Protein AF-A0A517QVM3-F1 (afdb_monomer_lite)

pLDDT: mean 77.14, std 8.73, range [52.44, 89.69]

Organism: NCBI:txid2527980

Structure (mmCIF, N/CA/C/O backbone):
data_AF-A0A517QVM3-F1
#
_entry.id   AF-A0A517QVM3-F1
#
loop_
_atom_site.group_PDB
_atom_site.id
_atom_site.type_symbol
_atom_site.label_atom_id
_atom_site.label_alt_id
_atom_site.label_comp_id
_atom_site.label_asym_id
_atom_site.label_entity_id
_atom_site.label_seq_id
_atom_site.pdbx_PDB_ins_code
_atom_site.Cartn_x
_atom_site.Cartn_y
_atom_site.Cartn_z
_atom_site.occupancy
_atom_site.B_iso_or_equiv
_atom_site.auth_seq_id
_atom_site.auth_comp_id
_atom_site.auth_asym_id
_atom_site.auth_atom_id
_atom_site.pdbx_PDB_model_num
ATOM 1 N N . MET A 1 1 ? -8.590 5.528 3.710 1.00 59.53 1 MET A N 1
ATOM 2 C CA . MET A 1 1 ? -7.304 5.109 4.321 1.00 59.53 1 MET A CA 1
ATOM 3 C C . MET A 1 1 ? -6.576 4.065 3.471 1.00 59.53 1 MET A C 1
ATOM 5 O O . MET A 1 1 ? -5.501 4.379 2.979 1.00 59.53 1 MET A O 1
ATOM 9 N N . ALA A 1 2 ? -7.163 2.888 3.212 1.00 61.56 2 ALA A N 1
ATOM 10 C CA . ALA A 1 2 ? -6.520 1.810 2.441 1.00 61.56 2 ALA A CA 1
ATOM 11 C C . ALA A 1 2 ? -6.062 2.223 1.026 1.00 61.56 2 ALA A C 1
ATOM 13 O O . ALA A 1 2 ? -4.936 1.941 0.631 1.00 61.56 2 ALA A O 1
ATOM 14 N N . VAL A 1 3 ? -6.890 2.985 0.301 1.00 68.06 3 VAL A N 1
ATOM 15 C CA . VAL A 1 3 ? -6.575 3.465 -1.060 1.00 68.06 3 VAL A CA 1
ATOM 16 C C . VAL A 1 3 ? -5.342 4.380 -1.089 1.00 68.06 3 VAL A C 1
ATOM 18 O O . VAL A 1 3 ? -4.498 4.244 -1.968 1.00 68.06 3 VAL A O 1
ATOM 21 N N . HIS A 1 4 ? -5.184 5.273 -0.105 1.00 72.62 4 HIS A N 1
ATOM 22 C CA . HIS A 1 4 ? -4.014 6.159 -0.029 1.00 72.62 4 HIS A CA 1
ATOM 23 C C . HIS A 1 4 ? -2.726 5.397 0.309 1.00 72.62 4 HIS A C 1
ATOM 25 O O . HIS A 1 4 ? -1.655 5.754 -0.181 1.00 72.62 4 HIS A O 1
ATOM 31 N N . TYR A 1 5 ? -2.826 4.347 1.129 1.00 70.56 5 TYR A N 1
ATOM 32 C CA . TYR A 1 5 ? -1.693 3.493 1.481 1.00 70.56 5 TYR A CA 1
ATOM 33 C C . TYR A 1 5 ? -1.244 2.644 0.282 1.00 70.56 5 TYR A C 1
ATOM 35 O O . TYR A 1 5 ? -0.066 2.654 -0.077 1.00 70.56 5 TYR A O 1
ATOM 43 N N . ALA A 1 6 ? -2.204 2.020 -0.408 1.00 66.38 6 ALA A N 1
ATOM 44 C CA . ALA A 1 6 ? -2.007 1.312 -1.671 1.00 66.38 6 ALA A CA 1
ATOM 45 C C . ALA A 1 6 ? -1.343 2.197 -2.735 1.00 66.38 6 ALA A C 1
ATOM 47 O O . ALA A 1 6 ? -0.337 1.819 -3.332 1.00 66.38 6 ALA A O 1
ATOM 48 N N . GLN A 1 7 ? -1.864 3.412 -2.928 1.00 74.31 7 GLN A N 1
ATOM 49 C CA . GLN A 1 7 ? -1.342 4.362 -3.908 1.00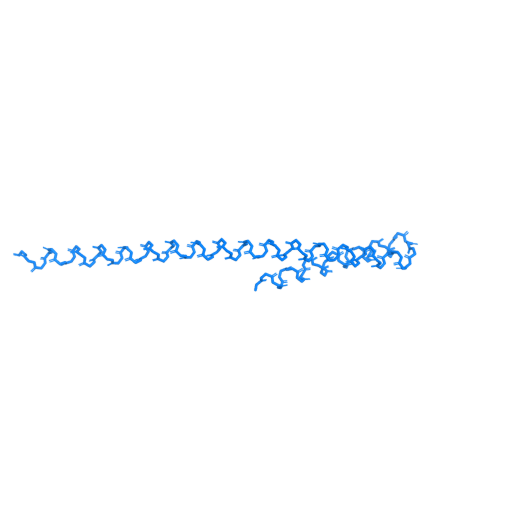 74.31 7 GLN A CA 1
ATOM 50 C C . GLN A 1 7 ? 0.111 4.752 -3.618 1.00 74.31 7 GLN A C 1
ATOM 52 O O . GLN A 1 7 ? 0.926 4.788 -4.537 1.00 74.31 7 GLN A O 1
ATOM 57 N N . ARG A 1 8 ? 0.464 5.012 -2.353 1.00 81.06 8 ARG A N 1
ATOM 58 C CA . ARG A 1 8 ? 1.847 5.340 -1.976 1.00 81.06 8 ARG A CA 1
ATOM 59 C C . ARG A 1 8 ? 2.801 4.175 -2.231 1.00 81.06 8 ARG A C 1
ATOM 61 O O . ARG A 1 8 ? 3.845 4.389 -2.836 1.00 81.06 8 ARG A O 1
ATOM 68 N N . LEU A 1 9 ? 2.432 2.961 -1.824 1.00 73.38 9 LEU A N 1
ATOM 69 C CA . LEU A 1 9 ? 3.240 1.758 -2.058 1.00 73.38 9 LEU A CA 1
ATOM 70 C C . LEU A 1 9 ? 3.444 1.482 -3.551 1.00 73.38 9 LEU A C 1
ATOM 72 O O . LEU A 1 9 ? 4.572 1.237 -3.976 1.00 73.38 9 LEU A O 1
ATOM 76 N N . GLY A 1 10 ? 2.382 1.601 -4.350 1.00 67.00 10 GLY A N 1
ATOM 77 C CA . GLY A 1 10 ? 2.464 1.438 -5.800 1.00 67.00 10 GLY A CA 1
ATOM 78 C C . GLY A 1 10 ? 3.369 2.478 -6.469 1.00 67.00 10 GLY A C 1
ATOM 79 O O . GLY A 1 10 ? 4.207 2.118 -7.292 1.00 67.00 10 GLY A O 1
ATOM 80 N N . LEU A 1 11 ? 3.261 3.756 -6.084 1.00 77.56 11 LEU A N 1
ATOM 81 C CA . LEU A 1 11 ? 4.104 4.827 -6.634 1.00 77.56 11 LEU A CA 1
ATOM 82 C C . LEU A 1 11 ? 5.580 4.681 -6.243 1.00 77.56 11 LEU A C 1
ATOM 84 O O . LEU A 1 11 ? 6.451 4.924 -7.075 1.00 77.56 11 LEU A O 1
ATOM 88 N N . ILE A 1 12 ? 5.870 4.260 -5.008 1.00 84.06 12 ILE A N 1
ATOM 89 C CA . ILE A 1 12 ? 7.246 4.023 -4.544 1.00 84.06 12 ILE A CA 1
ATOM 90 C C . ILE A 1 12 ? 7.880 2.868 -5.324 1.00 84.06 12 ILE A C 1
ATOM 92 O O . ILE A 1 12 ? 8.996 3.009 -5.821 1.00 84.06 12 ILE A O 1
ATOM 96 N N . ALA A 1 13 ? 7.165 1.750 -5.475 1.00 75.88 13 ALA A N 1
ATOM 97 C CA . ALA A 1 13 ? 7.656 0.601 -6.233 1.00 75.88 13 ALA A CA 1
ATOM 98 C C . ALA A 1 13 ? 7.876 0.948 -7.714 1.00 75.88 13 ALA A C 1
ATOM 100 O O . ALA A 1 13 ? 8.908 0.598 -8.285 1.00 75.88 13 ALA A O 1
ATOM 101 N N . LEU A 1 14 ? 6.949 1.700 -8.314 1.00 73.88 14 LEU A N 1
ATOM 102 C CA . LEU A 1 14 ? 7.076 2.174 -9.689 1.00 73.88 14 LEU A CA 1
ATOM 103 C C . LEU A 1 14 ? 8.304 3.079 -9.865 1.00 73.88 14 LEU A C 1
ATOM 105 O O . LEU A 1 14 ? 9.082 2.876 -10.794 1.00 73.88 14 LEU A O 1
ATOM 109 N N . ALA A 1 15 ? 8.515 4.038 -8.959 1.00 80.00 15 ALA A N 1
ATOM 110 C CA . ALA A 1 15 ? 9.672 4.929 -9.005 1.00 80.00 15 ALA A CA 1
ATOM 111 C C . ALA A 1 15 ? 10.998 4.173 -8.807 1.00 80.00 15 ALA A C 1
ATOM 113 O O . ALA A 1 15 ? 11.970 4.445 -9.511 1.00 80.00 15 ALA A O 1
ATOM 114 N N . ALA A 1 16 ? 11.034 3.201 -7.891 1.00 81.56 16 ALA A N 1
ATOM 115 C CA . ALA A 1 16 ? 12.227 2.408 -7.608 1.00 81.56 16 ALA A CA 1
ATOM 116 C C . ALA A 1 16 ? 12.658 1.554 -8.811 1.00 81.56 16 ALA A C 1
ATOM 118 O O . ALA A 1 16 ? 13.827 1.580 -9.197 1.00 81.56 16 ALA A O 1
ATOM 119 N N . VAL A 1 17 ? 11.718 0.846 -9.448 1.00 79.62 17 VAL A N 1
ATOM 120 C CA . VAL A 1 17 ? 12.025 -0.002 -10.613 1.00 79.62 17 VAL A CA 1
ATOM 121 C C . VAL A 1 17 ? 12.336 0.840 -11.855 1.00 79.62 17 VAL A C 1
ATOM 123 O O . VAL A 1 17 ? 13.215 0.469 -12.640 1.00 79.62 17 VAL A O 1
ATOM 126 N N . ALA A 1 18 ? 11.707 2.010 -12.005 1.00 74.94 18 ALA A N 1
ATOM 127 C CA . ALA A 1 18 ? 12.030 2.940 -13.086 1.00 74.94 18 ALA A CA 1
ATOM 128 C C . ALA A 1 18 ? 13.458 3.492 -12.938 1.00 74.94 18 ALA A C 1
ATOM 130 O O . ALA A 1 18 ? 14.227 3.487 -13.902 1.00 74.94 18 ALA A O 1
ATOM 131 N N . ALA A 1 19 ? 13.845 3.894 -11.721 1.00 83.19 19 ALA A N 1
ATOM 132 C CA . ALA A 1 19 ? 15.203 4.342 -11.419 1.00 83.19 19 ALA A CA 1
ATOM 133 C C . ALA A 1 19 ? 16.233 3.224 -11.640 1.00 83.19 19 ALA A C 1
ATOM 135 O O . ALA A 1 19 ? 17.269 3.453 -12.262 1.00 83.19 19 ALA A O 1
ATOM 136 N N . GLN A 1 20 ? 15.929 1.998 -11.204 1.00 81.06 20 GLN A N 1
ATOM 137 C CA . GLN A 1 20 ? 16.792 0.834 -11.414 1.00 81.06 20 GLN A CA 1
ATOM 138 C C . GLN A 1 20 ? 16.967 0.495 -12.903 1.00 81.06 20 GLN A C 1
ATOM 140 O O . GLN A 1 20 ? 18.077 0.185 -13.341 1.00 81.06 20 GLN A O 1
ATOM 145 N N . SER A 1 21 ? 15.898 0.586 -13.697 1.00 75.69 21 SER A N 1
ATOM 146 C CA . SER A 1 21 ? 15.945 0.346 -15.147 1.00 75.69 21 SER A CA 1
ATOM 147 C C . SER A 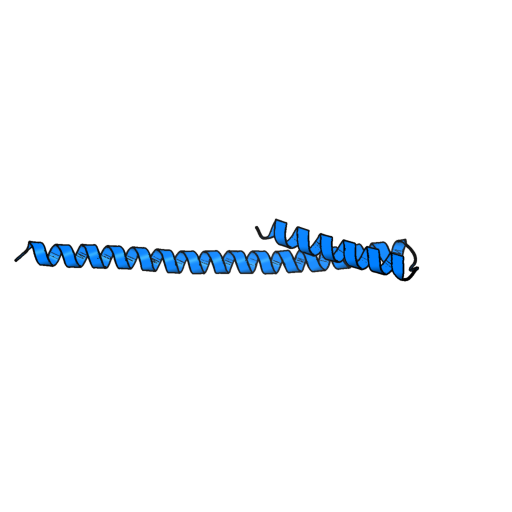1 21 ? 16.792 1.396 -15.871 1.00 75.69 21 SER A C 1
ATOM 149 O O . SER A 1 21 ? 17.584 1.050 -16.746 1.00 75.69 21 SER A O 1
ATOM 151 N N . ALA A 1 22 ? 16.690 2.667 -15.467 1.00 79.88 22 ALA A N 1
ATOM 152 C CA . ALA A 1 22 ? 17.524 3.740 -16.005 1.00 79.88 22 ALA A CA 1
ATOM 153 C C . ALA A 1 22 ? 19.010 3.553 -15.647 1.00 79.88 22 ALA A C 1
ATOM 155 O O . ALA A 1 22 ? 19.879 3.750 -16.493 1.00 79.88 22 ALA A O 1
ATOM 156 N N . LEU A 1 23 ? 19.302 3.125 -14.413 1.00 85.88 23 LEU A N 1
ATOM 157 C CA . LEU A 1 23 ? 20.674 2.923 -13.933 1.00 85.88 23 LEU A CA 1
ATOM 158 C C . LEU A 1 23 ? 21.364 1.709 -14.574 1.00 85.88 23 LEU A C 1
ATOM 160 O O . LEU A 1 23 ? 22.577 1.708 -14.750 1.00 85.88 23 LEU A O 1
ATOM 164 N N . SER A 1 24 ? 20.593 0.678 -14.924 1.00 81.94 24 SER A N 1
ATOM 165 C CA . SER A 1 24 ? 21.094 -0.558 -15.542 1.00 81.94 24 SER A CA 1
ATOM 166 C C . SER A 1 24 ? 21.262 -0.465 -17.063 1.00 81.94 24 SER A C 1
ATOM 168 O O . SER A 1 24 ? 21.707 -1.429 -17.682 1.00 81.94 24 SER A O 1
ATOM 170 N N . GLY A 1 25 ? 20.912 0.673 -17.679 1.00 73.94 25 GLY A N 1
ATOM 171 C CA . GLY A 1 25 ? 20.942 0.834 -19.136 1.00 73.94 25 GLY A CA 1
ATOM 172 C C . GLY A 1 25 ? 19.967 -0.097 -19.865 1.00 73.94 25 GLY A C 1
ATOM 173 O O . GLY A 1 25 ? 20.131 -0.351 -21.059 1.00 73.94 25 GLY A O 1
ATOM 174 N N . ALA A 1 26 ? 18.972 -0.634 -19.153 1.00 69.94 26 ALA A N 1
ATOM 175 C CA . ALA A 1 26 ? 17.969 -1.513 -19.727 1.00 69.94 26 ALA A CA 1
ATOM 176 C C . ALA A 1 26 ? 17.132 -0.755 -20.767 1.00 69.94 26 ALA A C 1
ATOM 178 O O . ALA A 1 26 ? 16.870 0.443 -20.637 1.00 69.94 26 ALA A O 1
ATOM 179 N N . ALA A 1 27 ? 16.682 -1.466 -21.803 1.00 75.56 27 ALA A N 1
ATOM 180 C CA . ALA A 1 27 ? 15.816 -0.873 -22.811 1.00 75.56 27 ALA A CA 1
ATOM 181 C C . ALA A 1 27 ? 14.562 -0.267 -22.153 1.00 75.56 27 ALA A C 1
ATOM 183 O O . ALA A 1 27 ? 13.930 -0.867 -21.280 1.00 75.56 27 ALA A O 1
ATOM 184 N N . VA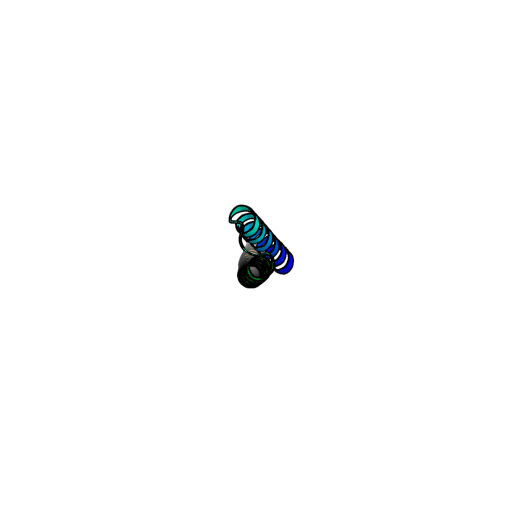L A 1 28 ? 14.201 0.935 -22.599 1.00 70.56 28 VAL A N 1
ATOM 185 C CA . VAL A 1 28 ? 13.186 1.779 -21.951 1.00 70.56 28 VAL A CA 1
ATOM 186 C C . VAL A 1 28 ? 11.824 1.081 -21.865 1.00 70.56 28 VAL A C 1
ATOM 188 O O . VAL A 1 28 ? 11.164 1.140 -20.833 1.00 70.56 28 VAL A O 1
ATOM 191 N N . ILE A 1 29 ? 11.415 0.367 -22.919 1.00 78.06 29 ILE A N 1
ATOM 192 C CA . ILE A 1 29 ? 10.111 -0.313 -22.981 1.00 78.06 29 ILE A CA 1
ATOM 193 C C . ILE A 1 29 ? 9.988 -1.467 -21.967 1.00 78.06 29 ILE A C 1
ATOM 195 O O . ILE A 1 29 ? 9.047 -1.436 -21.171 1.00 78.06 29 ILE A O 1
ATOM 199 N N . PRO A 1 30 ? 10.891 -2.470 -21.926 1.00 79.31 30 PRO A N 1
ATOM 200 C CA . PRO A 1 30 ? 10.802 -3.526 -20.917 1.00 79.31 30 PRO A CA 1
ATOM 201 C C . PRO A 1 30 ? 10.981 -2.993 -19.487 1.00 79.31 30 PRO A C 1
ATOM 203 O O . PRO A 1 30 ? 10.302 -3.475 -18.581 1.00 79.31 30 PRO A O 1
ATOM 206 N N . GLY A 1 31 ? 11.809 -1.960 -19.284 1.00 76.94 31 GLY A N 1
ATOM 207 C CA . GLY A 1 31 ? 11.954 -1.299 -17.982 1.00 76.94 31 GLY A CA 1
ATOM 208 C C . GLY A 1 31 ? 10.664 -0.624 -17.497 1.00 76.94 31 GLY A C 1
ATOM 209 O O . GLY A 1 31 ? 10.276 -0.771 -16.335 1.00 76.94 31 GLY A O 1
ATOM 210 N N . LEU A 1 32 ? 9.941 0.056 -18.393 1.00 75.56 32 LEU A N 1
ATOM 211 C CA . LEU A 1 32 ? 8.631 0.645 -18.092 1.00 75.56 32 LEU A CA 1
ATOM 212 C C . LEU A 1 32 ? 7.585 -0.423 -17.762 1.00 75.56 32 LEU A C 1
ATOM 214 O O . LEU A 1 32 ? 6.843 -0.267 -16.792 1.00 75.56 32 LEU A O 1
ATOM 218 N N . LEU A 1 33 ? 7.546 -1.517 -18.528 1.00 81.06 33 LEU A N 1
ATOM 219 C CA . LEU A 1 33 ? 6.591 -2.603 -18.300 1.00 81.06 33 LEU A CA 1
ATOM 220 C C . LEU A 1 33 ? 6.819 -3.264 -16.931 1.00 81.06 33 LEU A C 1
ATOM 222 O O . LEU A 1 33 ? 5.869 -3.474 -16.176 1.00 81.06 33 LEU A O 1
ATOM 226 N N . ALA A 1 34 ? 8.084 -3.525 -16.583 1.00 77.31 34 ALA A N 1
ATOM 227 C CA . ALA A 1 34 ? 8.469 -4.061 -15.281 1.00 77.31 34 ALA A CA 1
ATOM 228 C C . ALA A 1 34 ? 8.121 -3.097 -14.134 1.00 77.31 34 ALA A C 1
ATOM 230 O O . ALA A 1 34 ? 7.595 -3.525 -13.107 1.00 77.31 34 ALA A O 1
ATOM 231 N N . SER A 1 35 ? 8.342 -1.793 -14.326 1.00 73.06 35 SER A N 1
ATOM 232 C CA . SER A 1 35 ? 8.001 -0.767 -13.329 1.00 73.06 35 SER A CA 1
ATOM 233 C C . SER A 1 35 ? 6.499 -0.669 -13.087 1.00 73.06 35 SER A C 1
ATOM 235 O O . SER A 1 35 ? 6.057 -0.554 -11.943 1.00 73.06 35 SER A O 1
ATOM 237 N N . PHE A 1 36 ? 5.704 -0.763 -14.153 1.00 78.62 36 PHE A N 1
ATOM 238 C CA . PHE A 1 36 ? 4.250 -0.757 -14.051 1.00 78.62 36 PHE A CA 1
ATOM 239 C C . PHE A 1 36 ? 3.727 -2.020 -13.358 1.00 78.62 36 PHE A C 1
ATOM 241 O O . PHE A 1 36 ? 2.896 -1.926 -12.455 1.00 78.62 36 PHE A O 1
ATOM 248 N N . ALA A 1 37 ? 4.256 -3.194 -13.719 1.00 82.69 37 ALA A N 1
ATOM 249 C CA . ALA A 1 37 ? 3.897 -4.460 -13.084 1.00 82.69 37 ALA A CA 1
ATOM 250 C C . ALA A 1 37 ? 4.241 -4.463 -11.585 1.00 82.69 37 ALA A C 1
ATOM 252 O O . ALA A 1 37 ? 3.397 -4.814 -10.759 1.00 82.69 37 ALA A O 1
ATOM 253 N N . ALA A 1 38 ? 5.441 -4.004 -11.217 1.00 78.81 38 ALA A N 1
ATOM 254 C CA . ALA A 1 38 ? 5.842 -3.864 -9.820 1.00 78.81 38 ALA A CA 1
ATOM 255 C C . ALA A 1 38 ? 4.925 -2.890 -9.064 1.00 78.81 38 ALA A C 1
ATOM 257 O O . ALA A 1 38 ? 4.414 -3.227 -7.996 1.00 78.81 38 ALA A O 1
ATOM 258 N N . GLY A 1 39 ? 4.645 -1.718 -9.643 1.00 73.06 39 GLY A N 1
ATOM 259 C CA . GLY A 1 39 ? 3.715 -0.745 -9.069 1.00 73.06 39 GLY A CA 1
ATOM 260 C C . GLY A 1 39 ? 2.319 -1.327 -8.822 1.00 73.06 39 GLY A C 1
ATOM 261 O O . GLY A 1 39 ? 1.762 -1.141 -7.741 1.00 73.06 39 GLY A O 1
ATOM 262 N N . ALA A 1 40 ? 1.777 -2.087 -9.776 1.00 81.94 40 ALA A N 1
ATOM 263 C CA . ALA A 1 40 ? 0.467 -2.727 -9.648 1.00 81.94 40 ALA A CA 1
ATOM 264 C C . ALA A 1 40 ? 0.433 -3.790 -8.535 1.00 81.94 40 ALA A C 1
ATOM 266 O O . ALA A 1 40 ? -0.511 -3.824 -7.743 1.00 81.94 40 ALA A O 1
ATOM 267 N N . ILE A 1 41 ? 1.474 -4.622 -8.428 1.00 87.75 41 ILE A N 1
ATOM 268 C CA . ILE A 1 41 ? 1.581 -5.646 -7.375 1.00 87.75 41 ILE A CA 1
ATOM 269 C C . ILE A 1 41 ? 1.626 -4.988 -5.993 1.00 87.75 41 ILE A C 1
ATOM 271 O O . ILE A 1 41 ? 0.860 -5.353 -5.100 1.00 87.75 41 ILE A O 1
ATOM 275 N N . PHE A 1 42 ? 2.487 -3.985 -5.817 1.00 80.19 42 PHE A N 1
ATOM 276 C CA . PHE A 1 42 ? 2.621 -3.290 -4.537 1.00 80.19 42 PHE A C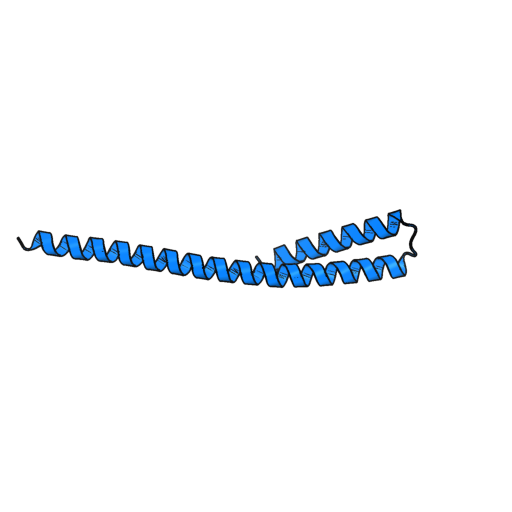A 1
ATOM 277 C C . PHE A 1 42 ? 1.387 -2.457 -4.183 1.00 80.19 42 PHE A C 1
ATOM 279 O O . PHE A 1 42 ? 1.044 -2.350 -3.005 1.00 80.19 42 PHE A O 1
ATOM 286 N N . TYR A 1 43 ? 0.677 -1.929 -5.182 1.00 76.62 43 TYR A N 1
ATOM 287 C CA . TYR A 1 43 ? -0.625 -1.303 -4.978 1.00 76.62 43 TYR A CA 1
ATOM 288 C C . TYR A 1 43 ? -1.646 -2.302 -4.422 1.00 76.62 43 TYR A C 1
ATOM 290 O O . TYR A 1 43 ? -2.270 -2.029 -3.398 1.00 76.62 43 TYR A O 1
ATOM 298 N N . LEU A 1 44 ? -1.788 -3.476 -5.047 1.00 83.44 44 LEU A N 1
ATOM 299 C CA . LEU A 1 44 ? -2.719 -4.512 -4.587 1.00 83.44 44 LEU A CA 1
ATOM 300 C C . LEU A 1 44 ? -2.380 -4.996 -3.175 1.00 83.44 44 LEU A C 1
ATOM 302 O O . LEU A 1 44 ? -3.272 -5.099 -2.335 1.00 83.44 44 LEU A O 1
ATOM 306 N N . LEU A 1 45 ? -1.097 -5.221 -2.885 1.00 82.12 45 LEU A N 1
ATOM 307 C CA . LEU A 1 45 ? -0.652 -5.575 -1.537 1.00 82.12 45 LEU A CA 1
ATOM 308 C C . LEU A 1 45 ? -1.007 -4.478 -0.532 1.00 82.12 45 LEU A C 1
ATOM 310 O O . LEU A 1 45 ? -1.636 -4.759 0.486 1.00 82.12 45 LEU A O 1
ATOM 314 N N . GLY A 1 46 ? -0.668 -3.222 -0.826 1.00 76.88 46 GLY A N 1
ATOM 315 C CA . GLY A 1 46 ? -0.999 -2.098 0.047 1.00 76.88 46 GLY A CA 1
ATOM 316 C C . GLY A 1 46 ? -2.506 -1.925 0.257 1.00 76.88 46 GLY A C 1
ATOM 317 O O . GLY A 1 46 ? -2.925 -1.541 1.349 1.00 76.88 46 GLY A O 1
ATOM 318 N N . PHE A 1 47 ? -3.327 -2.257 -0.743 1.00 78.62 47 PHE A N 1
ATOM 319 C CA . PHE A 1 47 ? -4.783 -2.250 -0.622 1.00 78.62 47 PHE A CA 1
ATOM 320 C C . PHE A 1 47 ? -5.267 -3.332 0.346 1.00 78.62 47 PHE A C 1
ATOM 322 O O . PHE A 1 47 ? -6.012 -3.022 1.276 1.00 78.62 47 PHE A O 1
ATOM 329 N N . VAL A 1 48 ? -4.793 -4.570 0.183 1.00 85.81 48 VAL A N 1
ATOM 330 C CA . VAL A 1 48 ? -5.141 -5.695 1.065 1.00 85.81 48 VAL A CA 1
ATOM 331 C C . VAL A 1 48 ? -4.711 -5.412 2.505 1.00 85.81 48 VAL A C 1
ATOM 333 O O . VAL A 1 48 ? -5.530 -5.507 3.417 1.00 85.81 48 VAL A O 1
ATOM 336 N N . PHE A 1 49 ? -3.462 -4.994 2.723 1.00 82.50 49 PHE A N 1
ATOM 337 C CA . PHE A 1 49 ? -2.971 -4.661 4.064 1.00 82.50 49 PHE A CA 1
ATOM 338 C C . PHE A 1 49 ? -3.713 -3.474 4.681 1.00 82.50 49 PHE A C 1
ATOM 340 O O . PHE A 1 49 ? -4.023 -3.496 5.871 1.00 82.50 49 PHE A O 1
ATOM 347 N N . GLY A 1 50 ? -4.031 -2.450 3.887 1.00 78.44 50 GLY A N 1
ATOM 348 C CA . GLY A 1 50 ? -4.793 -1.296 4.354 1.00 78.44 50 GLY A CA 1
ATOM 349 C C . GLY A 1 50 ? -6.222 -1.654 4.764 1.00 78.44 50 GLY A C 1
ATOM 350 O O . GLY A 1 50 ? -6.731 -1.115 5.746 1.00 78.44 50 GLY A O 1
ATOM 351 N N . GLU A 1 51 ? -6.862 -2.568 4.038 1.00 85.12 51 GLU A N 1
ATOM 352 C CA . GLU A 1 51 ? -8.203 -3.057 4.355 1.00 85.12 51 GLU A CA 1
ATOM 353 C C . GLU A 1 51 ? -8.202 -3.947 5.604 1.00 85.12 51 GLU A C 1
ATOM 355 O O . GLU A 1 51 ? -9.051 -3.778 6.478 1.00 85.12 51 GLU A O 1
ATOM 360 N N . ILE A 1 52 ? -7.208 -4.829 5.745 1.00 86.75 52 ILE A N 1
ATOM 361 C CA . ILE A 1 52 ? -7.005 -5.619 6.967 1.00 86.75 52 ILE A CA 1
ATOM 362 C C . ILE A 1 52 ? -6.787 -4.685 8.163 1.00 86.75 52 ILE A C 1
ATOM 364 O O . ILE A 1 52 ? -7.487 -4.796 9.165 1.00 86.75 52 ILE A O 1
ATOM 368 N N . GLY A 1 53 ? -5.885 -3.707 8.046 1.00 82.62 53 GLY A N 1
ATOM 369 C CA . GLY A 1 53 ? -5.625 -2.737 9.112 1.00 82.62 53 GLY A CA 1
ATOM 370 C C . GLY A 1 53 ? -6.866 -1.932 9.507 1.00 82.62 53 GLY A C 1
ATOM 371 O O . GLY A 1 53 ? -7.085 -1.693 10.692 1.00 82.62 53 GLY A O 1
ATOM 372 N N . ARG A 1 54 ? -7.714 -1.564 8.535 1.00 83.12 54 ARG A N 1
ATOM 373 C CA . ARG A 1 54 ? -9.006 -0.912 8.799 1.00 83.12 54 ARG A CA 1
ATOM 374 C C . ARG A 1 54 ? -9.924 -1.810 9.626 1.00 83.12 54 ARG A C 1
ATOM 376 O O . ARG A 1 54 ? -10.452 -1.347 10.630 1.00 83.12 54 ARG A O 1
ATOM 383 N N . ARG A 1 55 ? -10.076 -3.078 9.236 1.00 86.56 55 ARG A N 1
ATOM 384 C CA . ARG A 1 55 ? -10.922 -4.042 9.956 1.00 86.56 55 ARG A CA 1
ATOM 385 C C . ARG A 1 55 ? -10.432 -4.284 11.380 1.00 86.56 55 ARG A C 1
ATOM 387 O O . ARG A 1 55 ? -11.236 -4.225 12.299 1.00 86.56 55 ARG A O 1
ATOM 394 N N . LEU A 1 56 ? -9.122 -4.455 11.576 1.00 87.69 56 LEU A N 1
ATOM 395 C CA . LEU A 1 56 ? -8.560 -4.582 12.924 1.00 87.69 56 LEU A CA 1
ATOM 396 C C . LEU A 1 56 ? -8.812 -3.327 13.768 1.00 87.69 56 LEU A C 1
ATOM 398 O O . LEU A 1 56 ? -9.138 -3.437 14.944 1.00 87.69 56 LEU A O 1
ATOM 402 N N . ALA A 1 57 ? -8.665 -2.132 13.191 1.00 84.88 57 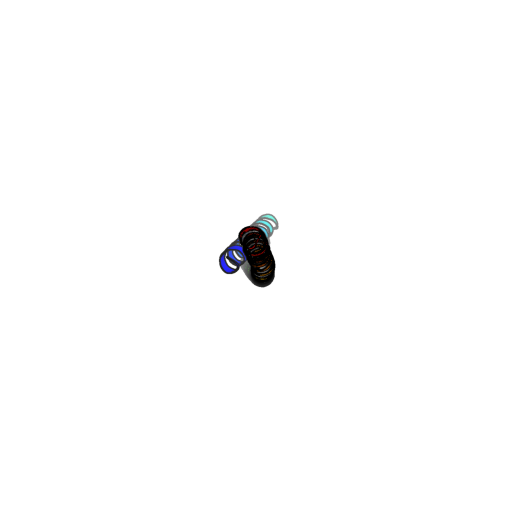ALA A N 1
ATOM 403 C CA . ALA A 1 57 ? -8.942 -0.895 13.915 1.00 84.88 57 ALA A CA 1
ATOM 404 C C . ALA A 1 57 ? -10.426 -0.780 14.307 1.00 84.88 57 ALA A C 1
ATOM 406 O O . ALA A 1 57 ? -10.724 -0.352 15.421 1.00 84.88 57 ALA A O 1
ATOM 407 N N . GLU A 1 58 ? -11.338 -1.187 13.422 1.00 88.75 58 GLU A N 1
ATOM 408 C CA . GLU A 1 58 ? -12.781 -1.236 13.690 1.00 88.75 58 GLU A CA 1
ATOM 409 C C . GLU A 1 58 ? -13.120 -2.244 14.797 1.00 88.75 58 GLU A C 1
ATOM 411 O O . GLU A 1 58 ? -13.829 -1.889 15.737 1.00 88.75 58 GLU A O 1
ATOM 416 N N . GLU A 1 59 ? -12.558 -3.454 14.756 1.00 89.31 59 GLU A N 1
ATOM 417 C CA . GLU A 1 59 ? -12.738 -4.467 15.807 1.00 89.31 59 GLU A CA 1
ATOM 418 C C . GLU A 1 59 ? -12.199 -3.992 17.162 1.00 89.31 59 GLU A C 1
ATOM 420 O O . GLU A 1 59 ? -12.877 -4.101 18.185 1.00 89.31 59 GLU A O 1
ATOM 425 N N . VAL A 1 60 ? -11.002 -3.400 17.187 1.00 89.00 60 VAL A N 1
ATOM 426 C CA . VAL A 1 60 ? -10.405 -2.871 18.422 1.00 89.00 60 VAL A CA 1
ATOM 427 C C . VAL A 1 60 ? -11.230 -1.712 18.982 1.00 89.00 60 VAL A C 1
ATOM 429 O O . VAL A 1 60 ? -11.434 -1.638 20.197 1.00 89.00 60 VAL A O 1
ATOM 432 N N . ALA A 1 61 ? -11.713 -0.813 18.123 1.00 87.44 61 ALA A N 1
ATOM 433 C CA . ALA A 1 61 ? -12.574 0.289 18.537 1.00 87.44 61 ALA A CA 1
ATOM 434 C C . ALA A 1 61 ? -13.905 -0.221 19.106 1.00 87.44 61 ALA A C 1
ATOM 436 O O . ALA A 1 61 ? -14.335 0.268 20.150 1.00 87.44 61 ALA A O 1
ATOM 437 N N . ALA A 1 62 ? -14.511 -1.233 18.478 1.00 87.75 62 ALA A N 1
ATOM 438 C CA . ALA A 1 62 ? -15.745 -1.850 18.955 1.00 87.75 62 ALA A CA 1
ATOM 439 C C . ALA A 1 62 ? -15.569 -2.467 20.352 1.00 87.75 62 ALA A C 1
ATOM 441 O O . ALA A 1 62 ? -16.355 -2.173 21.248 1.00 87.75 62 ALA A O 1
ATOM 442 N N . ILE A 1 63 ? -14.494 -3.230 20.575 1.00 89.50 63 ILE A N 1
ATOM 443 C CA . ILE A 1 63 ? -14.193 -3.828 21.888 1.00 89.50 63 ILE A CA 1
ATOM 444 C C . ILE A 1 63 ? -13.977 -2.745 22.954 1.00 89.50 63 ILE A C 1
ATOM 446 O O . ILE A 1 63 ? -14.472 -2.849 24.075 1.00 89.50 63 ILE A O 1
ATOM 450 N N . ARG A 1 64 ? -13.231 -1.685 22.620 1.00 82.12 64 ARG A N 1
ATOM 451 C CA . ARG A 1 64 ? -12.977 -0.572 23.549 1.00 82.12 64 ARG A CA 1
ATOM 452 C C . ARG A 1 64 ? -14.258 0.164 23.919 1.00 82.12 64 ARG A C 1
ATOM 454 O O . ARG A 1 64 ? -14.409 0.549 25.075 1.00 82.12 64 ARG A O 1
ATOM 461 N N . PHE A 1 65 ? -15.143 0.364 22.950 1.00 86.12 65 PHE A N 1
ATOM 462 C CA . PHE A 1 65 ? -16.423 1.016 23.175 1.00 86.12 65 PHE A CA 1
ATOM 463 C C . PHE A 1 65 ? -17.331 0.164 24.066 1.00 86.12 65 PHE A C 1
ATOM 465 O O . PHE A 1 65 ? -17.854 0.676 25.050 1.00 86.12 65 PHE A O 1
ATOM 472 N N . ASP A 1 66 ? -17.440 -1.136 23.791 1.00 89.69 66 ASP A N 1
ATOM 473 C CA . ASP A 1 66 ? -18.265 -2.061 24.577 1.00 89.69 66 ASP A CA 1
ATOM 474 C C . ASP A 1 66 ? -17.800 -2.142 26.044 1.00 89.69 66 ASP A C 1
ATOM 476 O O . ASP A 1 66 ? -18.598 -2.054 26.979 1.00 89.69 66 ASP A O 1
ATOM 480 N N . ASN A 1 67 ? -16.482 -2.175 26.264 1.00 86.38 67 ASN A N 1
ATOM 481 C CA . ASN A 1 67 ? -15.899 -2.129 27.606 1.00 86.38 67 ASN A CA 1
ATOM 482 C C . ASN A 1 67 ? -16.172 -0.801 28.329 1.00 86.38 67 ASN A C 1
ATOM 484 O O . ASN A 1 67 ? -16.415 -0.799 29.534 1.00 86.38 67 ASN A O 1
ATOM 488 N N . ALA A 1 68 ? -16.137 0.328 27.614 1.00 83.62 68 ALA A N 1
ATOM 489 C CA . ALA A 1 68 ? -16.453 1.630 28.196 1.00 83.62 68 ALA A CA 1
ATOM 490 C C . ALA A 1 68 ? -17.933 1.728 28.599 1.00 83.62 68 ALA A C 1
ATOM 492 O O . ALA A 1 68 ? -18.239 2.242 29.672 1.00 83.62 68 ALA A O 1
ATOM 493 N N . VAL A 1 69 ? -18.840 1.189 27.778 1.00 86.50 69 VAL A N 1
ATOM 494 C CA . VAL A 1 69 ? -20.279 1.144 28.082 1.00 86.50 69 VAL A CA 1
ATOM 495 C C . VAL A 1 69 ? -20.552 0.286 2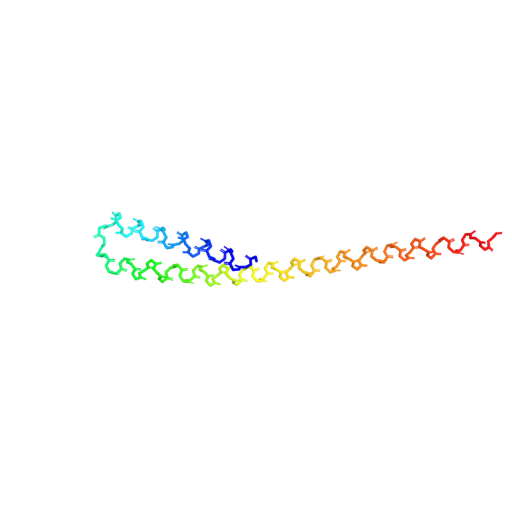9.320 1.00 86.50 69 VAL A C 1
ATOM 497 O O . VAL A 1 69 ? -21.262 0.732 30.222 1.00 86.50 69 VAL A O 1
ATOM 500 N N . ARG A 1 70 ? -19.941 -0.900 29.425 1.00 80.50 70 ARG A N 1
ATOM 501 C CA . ARG A 1 70 ? -20.084 -1.758 30.616 1.00 80.50 70 ARG A CA 1
ATOM 502 C C . ARG A 1 70 ? -19.590 -1.077 31.888 1.00 80.50 70 ARG A C 1
ATOM 504 O O . ARG A 1 70 ? -20.312 -1.073 32.877 1.00 80.50 70 ARG A O 1
ATOM 511 N N . ALA A 1 71 ? -18.430 -0.422 31.833 1.00 80.06 71 ALA A N 1
ATOM 512 C CA . ALA A 1 71 ? -17.900 0.319 32.976 1.00 80.06 71 ALA A CA 1
ATOM 513 C C . ALA A 1 71 ? -18.860 1.430 33.445 1.00 80.06 71 ALA A C 1
ATOM 515 O O . ALA A 1 71 ? -19.021 1.635 34.643 1.00 80.06 71 ALA A O 1
ATOM 516 N N . THR A 1 72 ? -19.541 2.119 32.518 1.00 79.06 72 THR A N 1
ATOM 517 C CA . THR A 1 72 ? -20.546 3.132 32.889 1.00 79.06 72 THR A CA 1
ATOM 518 C C . THR A 1 72 ? -21.826 2.538 33.485 1.00 79.06 72 THR A C 1
ATOM 520 O O . THR A 1 72 ? -22.440 3.170 34.343 1.00 79.06 72 THR A O 1
ATOM 523 N N . GLN A 1 73 ? -22.227 1.333 33.069 1.00 75.88 73 GLN A N 1
ATOM 524 C CA . GLN A 1 73 ? -23.387 0.644 33.642 1.00 75.88 73 GLN A CA 1
ATOM 525 C C . GLN A 1 73 ? -23.104 0.133 35.056 1.00 75.88 73 GLN A C 1
ATOM 527 O O . GLN A 1 73 ? -23.933 0.345 35.932 1.00 75.88 73 GLN A O 1
ATOM 532 N N . GLU A 1 74 ? -21.925 -0.443 35.304 1.00 72.56 74 GLU A N 1
ATOM 533 C CA . GLU A 1 74 ? -21.522 -0.890 36.648 1.00 72.56 74 GLU A CA 1
ATOM 534 C C . GLU A 1 74 ? -21.495 0.273 37.651 1.00 72.56 74 GLU A C 1
ATOM 536 O O . GLU A 1 74 ? -21.997 0.139 38.762 1.00 72.56 74 GLU A O 1
ATOM 541 N N . THR A 1 75 ? -21.008 1.453 37.248 1.00 71.38 75 THR A N 1
ATOM 542 C CA . THR A 1 75 ? -21.045 2.644 38.116 1.00 71.38 75 THR A CA 1
ATOM 543 C C . THR A 1 75 ? -22.453 3.187 38.370 1.00 71.38 75 THR A C 1
ATOM 545 O O . THR A 1 75 ? -22.682 3.829 39.392 1.00 71.38 75 THR A O 1
ATOM 548 N N . ALA A 1 76 ? -23.392 2.973 37.445 1.00 69.12 76 ALA A N 1
ATOM 549 C CA . ALA A 1 76 ? -24.776 3.402 37.627 1.00 69.12 76 ALA A CA 1
ATOM 550 C C . ALA A 1 76 ? -25.531 2.452 38.572 1.00 69.12 76 ALA A C 1
ATOM 552 O O . ALA A 1 76 ? -26.278 2.924 39.428 1.00 69.12 76 ALA A O 1
ATOM 553 N N . ASP A 1 77 ? -25.287 1.145 38.457 1.00 64.94 77 ASP A N 1
ATOM 554 C CA . ASP A 1 77 ? -25.909 0.114 39.297 1.00 64.94 77 ASP A CA 1
ATOM 555 C C . ASP A 1 77 ? -25.453 0.245 40.763 1.00 64.94 77 ASP A C 1
ATOM 557 O O . ASP A 1 77 ? -26.287 0.331 41.664 1.00 64.94 77 ASP A O 1
ATOM 561 N N . ASP A 1 78 ? -24.146 0.421 40.999 1.00 62.72 78 ASP A N 1
ATOM 562 C CA . ASP A 1 78 ? -23.557 0.573 42.345 1.00 62.72 78 ASP A CA 1
ATOM 563 C C . ASP A 1 78 ? -24.041 1.851 43.070 1.00 62.72 78 ASP A C 1
ATOM 565 O O . ASP A 1 78 ? -24.190 1.887 44.291 1.00 62.72 78 ASP A O 1
ATOM 569 N N . SER A 1 79 ? -24.380 2.906 42.315 1.00 61.06 79 SER A N 1
ATOM 570 C CA . SER A 1 79 ? -24.965 4.133 42.879 1.00 61.06 79 SER A CA 1
ATOM 571 C C . SER A 1 79 ? -26.415 3.962 43.350 1.00 61.06 79 SER A C 1
ATOM 573 O O . SER A 1 79 ? -26.856 4.671 44.252 1.00 61.06 79 SER A O 1
ATOM 575 N N . SER A 1 80 ? -27.153 3.010 42.772 1.00 60.22 80 SER A N 1
ATOM 576 C CA . SER A 1 80 ? -28.571 2.788 43.081 1.00 60.22 80 SER A CA 1
ATOM 577 C C . SER A 1 80 ? -28.802 1.921 44.326 1.00 60.22 80 SER A C 1
ATOM 579 O O . SER A 1 80 ? -29.849 2.034 44.968 1.00 60.22 80 SER A O 1
ATOM 581 N N . ASP A 1 81 ? -27.804 1.125 44.721 1.00 60.12 81 ASP A N 1
ATOM 582 C CA . ASP A 1 81 ? -27.830 0.321 45.949 1.00 60.12 81 ASP A CA 1
ATOM 583 C C . ASP A 1 81 ? -27.471 1.134 47.207 1.00 60.12 81 ASP A C 1
ATOM 585 O O . ASP A 1 81 ? -27.880 0.774 48.313 1.00 60.12 81 ASP A O 1
ATOM 589 N N . HIS A 1 82 ? -26.741 2.246 47.066 1.00 58.88 82 HIS A N 1
ATOM 590 C CA . HIS A 1 82 ? -26.385 3.124 48.191 1.00 58.88 82 HIS A CA 1
ATOM 591 C C . HIS A 1 82 ? -27.470 4.142 48.576 1.00 58.88 82 HIS A C 1
ATOM 593 O O . HIS A 1 82 ? -27.487 4.575 49.723 1.00 58.88 82 HIS A O 1
ATOM 599 N N . ASP A 1 83 ? -28.401 4.483 47.679 1.00 58.06 83 ASP A N 1
ATOM 600 C CA . ASP A 1 83 ? -29.498 5.430 47.966 1.00 58.06 83 ASP A CA 1
ATOM 601 C C . ASP A 1 83 ? -30.726 4.774 48.643 1.00 58.06 83 ASP A C 1
ATOM 603 O O . ASP A 1 83 ? -31.668 5.467 49.031 1.00 58.06 83 ASP A O 1
ATOM 607 N N . ASN A 1 84 ? -30.729 3.444 48.810 1.00 58.56 84 ASN A N 1
ATOM 608 C CA . ASN A 1 84 ? -31.813 2.680 49.450 1.00 58.56 84 ASN A CA 1
ATOM 609 C C . ASN A 1 84 ? -31.503 2.209 50.893 1.00 58.56 84 ASN A C 1
ATOM 611 O O . ASN A 1 84 ? -32.273 1.411 51.439 1.00 58.56 84 ASN A O 1
ATOM 615 N N . GLN A 1 85 ? -30.414 2.679 51.518 1.00 52.44 85 GLN A N 1
ATOM 616 C CA . GLN A 1 85 ? -30.104 2.470 52.949 1.00 52.44 85 GLN A CA 1
ATOM 617 C C . GLN A 1 85 ? -30.223 3.767 53.750 1.00 52.44 85 GLN A C 1
ATOM 619 O O . GLN A 1 85 ? -30.714 3.683 54.900 1.00 52.44 85 GLN A O 1
#

Secondary structure (DSSP, 8-state):
-HHHHHHHHHHHHHHHHHHHHHHTT--HHHHHHHHHHHHHHHHHHHHHHHHHHHHHHHHHHHHHHHHHHHHHHHHHHHHHHHTT-

Sequence (85 aa):
MAVHYAQRLGLIALAAVAAQSALSGAAVIPGLLASFAAGAIFYLLGFVFGEIGRRLAEEVAAIRFDNAVRATQETADDSSDHDNQ

Foldseek 3Di:
DLQVQLQVQLVVQLVVLLVVCVVVVHDNVVSNVVSNVRSNVRSVVSNVVSVVVVVVVVVVVVVVVVVVVVVVVVVVVVVVVVVVD

Radius of gyration: 25.45 Å; chains: 1; bounding box: 53×12×76 Å